Protein AF-F3KC62-F1 (afdb_monomer)

Mean predicted aligned error: 5.29 Å

Solvent-accessible surface area (backbone atoms only — not comparable to full-atom values): 5588 Å² total; per-residue (Å²): 139,79,91,72,88,74,70,83,75,82,74,43,36,71,56,39,28,55,52,15,52,53,32,40,79,72,64,42,34,71,61,10,35,55,33,17,50,53,15,31,73,72,39,74,86,42,64,54,49,46,48,53,32,26,52,30,29,42,77,63,68,36,49,70,60,16,39,55,45,37,59,48,47,67,70,77,50,81,91,48,89,53,51,69,58,46,53,53,51,36,55,52,46,52,60,61,61,73,76,110

Structure (mmCIF, N/CA/C/O backbone):
data_AF-F3KC62-F1
#
_entry.id   AF-F3KC62-F1
#
loop_
_atom_site.group_PDB
_atom_site.id
_atom_site.type_symbol
_atom_site.label_atom_id
_atom_site.label_alt_id
_atom_site.label_comp_id
_atom_site.label_asym_id
_atom_site.label_entity_id
_atom_site.label_seq_id
_atom_site.pdbx_PDB_ins_code
_atom_site.Cartn_x
_atom_site.Cartn_y
_atom_site.Cartn_z
_atom_site.occupancy
_atom_site.B_iso_or_equiv
_atom_site.auth_seq_id
_atom_site.auth_comp_id
_atom_site.auth_asym_id
_atom_site.auth_atom_id
_atom_site.pdbx_PDB_model_num
ATOM 1 N N . MET A 1 1 ? 14.136 -15.839 -36.755 1.00 38.97 1 MET A N 1
ATOM 2 C CA . MET A 1 1 ? 13.060 -15.103 -36.055 1.00 38.97 1 MET A CA 1
ATOM 3 C C . MET A 1 1 ? 13.653 -14.460 -34.812 1.00 38.97 1 MET A C 1
ATOM 5 O O . MET A 1 1 ? 13.888 -15.151 -33.835 1.00 38.97 1 MET A O 1
ATOM 9 N N . ALA A 1 2 ? 13.984 -13.170 -34.875 1.00 45.91 2 ALA A N 1
ATOM 10 C CA . ALA A 1 2 ? 14.563 -12.425 -33.759 1.00 45.91 2 ALA A CA 1
ATOM 11 C C . ALA A 1 2 ? 13.521 -11.429 -33.236 1.00 45.91 2 ALA A C 1
ATOM 13 O O . ALA A 1 2 ? 13.549 -10.253 -33.593 1.00 45.91 2 ALA A O 1
ATOM 14 N N . LYS A 1 3 ? 12.577 -11.899 -32.409 1.00 50.34 3 LYS A N 1
ATOM 15 C CA . LYS A 1 3 ? 11.777 -11.005 -31.559 1.00 50.34 3 LYS A CA 1
ATOM 16 C C . LYS A 1 3 ? 12.679 -10.570 -30.403 1.00 50.34 3 LYS A C 1
ATOM 18 O O . LYS A 1 3 ? 12.776 -11.201 -29.358 1.00 50.34 3 LYS A O 1
ATOM 23 N N . LYS A 1 4 ? 13.484 -9.564 -30.724 1.00 44.00 4 LYS A N 1
ATOM 24 C CA . LYS A 1 4 ? 14.630 -9.069 -29.979 1.00 44.00 4 LYS A CA 1
ATOM 25 C C . LYS A 1 4 ? 14.141 -8.071 -28.924 1.00 44.00 4 LYS A C 1
ATOM 27 O O . LYS A 1 4 ? 13.895 -6.915 -29.228 1.00 44.00 4 LYS A O 1
ATOM 32 N N . SER A 1 5 ? 14.036 -8.542 -27.685 1.00 47.56 5 SER A N 1
ATOM 33 C CA . SER A 1 5 ? 14.660 -7.877 -26.533 1.00 47.56 5 SER A CA 1
ATOM 34 C C . SER A 1 5 ? 14.253 -6.429 -26.182 1.00 47.56 5 SER A C 1
ATOM 36 O O . SER A 1 5 ? 15.131 -5.652 -25.816 1.00 47.56 5 SER A O 1
ATOM 38 N N . ASN A 1 6 ? 12.961 -6.069 -26.206 1.00 41.88 6 ASN A N 1
ATOM 39 C CA . ASN A 1 6 ? 12.495 -4.815 -25.572 1.00 41.88 6 ASN A CA 1
ATOM 40 C C . ASN A 1 6 ? 11.247 -4.942 -24.666 1.00 41.88 6 ASN A C 1
ATOM 42 O O . ASN A 1 6 ? 10.815 -3.955 -24.086 1.00 41.88 6 ASN A O 1
ATOM 46 N N . GLU A 1 7 ? 10.687 -6.143 -24.489 1.00 44.94 7 GLU A N 1
ATOM 47 C CA . GLU A 1 7 ? 9.536 -6.388 -23.591 1.00 44.94 7 GLU A CA 1
ATOM 48 C C . GLU A 1 7 ? 9.967 -6.773 -22.156 1.00 44.94 7 GLU A C 1
ATOM 50 O O . GLU A 1 7 ? 9.165 -6.753 -21.233 1.00 44.94 7 GLU A O 1
ATOM 55 N N . LEU A 1 8 ? 11.258 -7.045 -21.926 1.00 46.09 8 LEU A N 1
ATOM 56 C CA . LEU A 1 8 ? 11.777 -7.579 -20.655 1.00 46.09 8 LEU A CA 1
ATOM 57 C C . LEU A 1 8 ? 11.990 -6.530 -19.542 1.00 46.09 8 LEU A C 1
ATOM 59 O O . LEU A 1 8 ? 12.329 -6.894 -18.418 1.00 46.09 8 LEU A O 1
ATOM 63 N N . ALA A 1 9 ? 11.807 -5.235 -19.823 1.00 47.09 9 ALA A N 1
ATOM 64 C CA . ALA A 1 9 ? 11.999 -4.164 -18.835 1.00 47.09 9 ALA A CA 1
ATOM 65 C C . ALA A 1 9 ? 10.687 -3.570 -18.286 1.00 47.09 9 ALA A C 1
ATOM 67 O O . ALA A 1 9 ? 10.715 -2.961 -17.219 1.00 47.09 9 ALA A O 1
ATOM 68 N N . GLY A 1 10 ? 9.561 -3.755 -18.989 1.00 55.19 10 GLY A N 1
ATOM 69 C CA . GLY A 1 10 ? 8.258 -3.174 -18.636 1.00 55.19 10 GLY A CA 1
ATOM 70 C C . GLY A 1 10 ? 7.345 -4.061 -17.783 1.00 55.19 10 GLY A C 1
ATOM 71 O O . GLY A 1 10 ? 6.294 -3.589 -17.371 1.00 55.19 10 GLY A O 1
ATOM 72 N N . ASP A 1 11 ? 7.736 -5.311 -17.516 1.00 74.81 11 ASP A N 1
ATOM 73 C CA . ASP A 1 11 ? 6.879 -6.336 -16.888 1.00 74.81 11 ASP A CA 1
ATOM 74 C C . ASP A 1 11 ? 7.451 -6.892 -15.567 1.00 74.81 11 ASP A C 1
ATOM 76 O O . ASP A 1 11 ? 7.036 -7.934 -15.067 1.00 74.81 11 ASP A O 1
ATOM 80 N N . ARG A 1 12 ? 8.456 -6.218 -14.990 1.00 93.38 12 ARG A N 1
ATOM 81 C CA . ARG A 1 12 ? 9.032 -6.621 -13.698 1.00 93.38 12 ARG A CA 1
ATOM 82 C C . ARG A 1 12 ? 8.238 -5.987 -12.555 1.00 93.38 12 ARG A C 1
ATOM 84 O O . ARG A 1 12 ? 8.188 -4.752 -12.507 1.00 93.38 12 ARG A O 1
ATOM 91 N N . PRO A 1 13 ? 7.658 -6.775 -11.631 1.00 95.69 13 PRO A N 1
ATOM 92 C CA . PRO A 1 13 ? 6.835 -6.242 -10.549 1.00 95.69 13 PRO A CA 1
ATOM 93 C C . PRO A 1 13 ? 7.574 -5.191 -9.712 1.00 95.69 13 PRO A C 1
ATOM 95 O O . PRO A 1 13 ? 6.991 -4.166 -9.380 1.00 95.69 13 PRO A O 1
ATOM 98 N N . GLU A 1 14 ? 8.874 -5.349 -9.469 1.00 95.50 14 GLU A N 1
ATOM 99 C CA . GLU A 1 14 ? 9.680 -4.410 -8.677 1.00 95.50 14 GLU A CA 1
ATOM 100 C C . GLU A 1 14 ? 9.849 -3.046 -9.370 1.00 95.50 14 GLU A C 1
ATOM 102 O O . GLU A 1 14 ? 9.907 -2.000 -8.721 1.00 95.50 14 GLU A O 1
ATOM 107 N N . VAL A 1 15 ? 9.906 -3.033 -10.706 1.00 95.81 15 VAL A N 1
ATOM 108 C CA . VAL A 1 15 ? 9.995 -1.791 -11.494 1.00 95.81 15 VAL A CA 1
ATOM 109 C C . VAL A 1 15 ? 8.652 -1.068 -11.493 1.00 95.81 15 VAL A C 1
ATOM 111 O O . VAL A 1 15 ? 8.604 0.149 -11.307 1.00 95.81 15 VAL A O 1
ATOM 114 N N . ILE A 1 16 ? 7.563 -1.820 -11.681 1.00 96.69 16 ILE A N 1
ATOM 115 C CA . ILE A 1 16 ? 6.196 -1.291 -11.626 1.00 96.69 16 ILE A CA 1
ATOM 116 C C . ILE A 1 16 ? 5.915 -0.732 -10.227 1.00 96.69 16 ILE A C 1
ATOM 118 O O . ILE A 1 16 ? 5.368 0.363 -10.109 1.00 96.69 16 ILE A O 1
ATOM 122 N N . ASP A 1 17 ? 6.345 -1.448 -9.186 1.00 98.06 17 ASP A N 1
ATOM 123 C CA . ASP A 1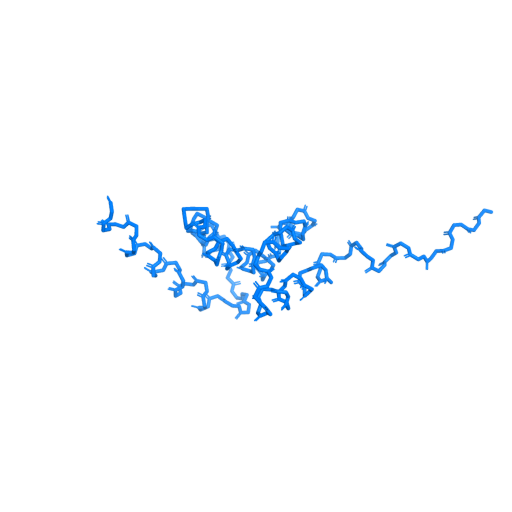 17 ? 6.231 -1.041 -7.789 1.00 98.06 17 ASP A CA 1
ATOM 124 C C . ASP A 1 17 ? 6.974 0.267 -7.521 1.00 98.06 17 ASP A C 1
ATOM 126 O O . ASP A 1 17 ? 6.354 1.247 -7.117 1.00 98.06 17 ASP A O 1
ATOM 130 N N . THR A 1 18 ? 8.263 0.330 -7.868 1.00 97.94 18 THR A N 1
ATOM 131 C CA . THR A 1 18 ? 9.074 1.545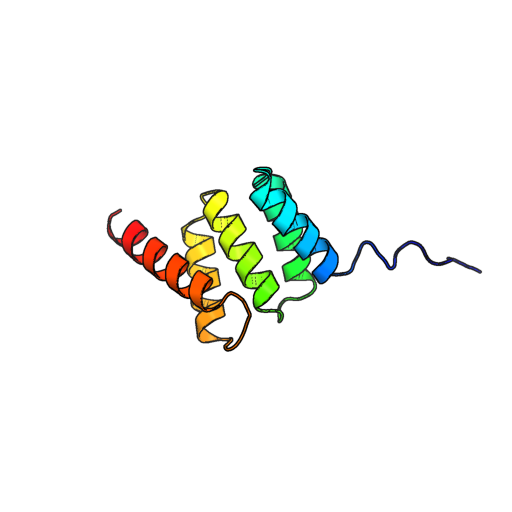 -7.702 1.00 97.94 18 THR A CA 1
ATOM 132 C C . THR A 1 18 ? 8.418 2.744 -8.389 1.00 97.94 18 THR A C 1
ATOM 134 O O . THR A 1 18 ? 8.332 3.833 -7.817 1.00 97.94 18 THR A O 1
ATOM 137 N N . TYR A 1 19 ? 7.914 2.564 -9.615 1.00 97.50 19 TYR A N 1
ATOM 138 C CA . TYR A 1 19 ? 7.245 3.643 -10.338 1.00 97.50 19 TYR A CA 1
ATOM 139 C C . TYR A 1 19 ? 5.913 4.044 -9.691 1.00 97.50 19 TYR A C 1
ATOM 141 O O . TYR A 1 19 ? 5.633 5.237 -9.544 1.00 97.50 19 TYR A O 1
ATOM 149 N N . GLY A 1 20 ? 5.106 3.068 -9.271 1.00 98.19 20 GLY A N 1
ATOM 150 C CA . GLY A 1 20 ? 3.866 3.300 -8.537 1.00 98.19 20 GLY A CA 1
ATOM 151 C C . GLY A 1 20 ? 4.106 4.045 -7.225 1.00 98.19 20 GLY A C 1
ATOM 152 O O . GLY A 1 20 ? 3.394 5.002 -6.923 1.00 98.19 20 GLY A O 1
ATOM 153 N N . TRP A 1 21 ? 5.157 3.679 -6.496 1.00 98.12 21 TRP A N 1
ATOM 154 C CA . TRP A 1 21 ? 5.563 4.321 -5.253 1.00 98.12 21 TRP A CA 1
ATOM 155 C C . TRP A 1 21 ? 5.978 5.778 -5.467 1.00 98.12 21 TRP A C 1
ATOM 157 O O . TRP A 1 21 ? 5.465 6.672 -4.794 1.00 98.12 21 TRP A O 1
ATOM 167 N N . ILE A 1 22 ? 6.816 6.057 -6.472 1.00 98.38 22 ILE A N 1
ATOM 168 C CA . ILE A 1 22 ? 7.198 7.430 -6.845 1.00 98.38 22 ILE A CA 1
ATOM 169 C C . ILE A 1 22 ? 5.963 8.273 -7.190 1.00 98.38 22 ILE A C 1
ATOM 171 O O . ILE A 1 22 ? 5.841 9.413 -6.742 1.00 98.38 22 ILE A O 1
ATOM 175 N N . LEU A 1 23 ? 5.028 7.728 -7.973 1.00 98.19 23 LEU A N 1
ATOM 176 C CA . LEU A 1 23 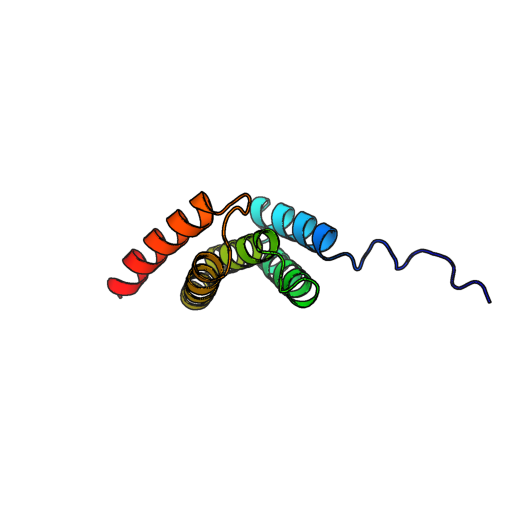? 3.797 8.438 -8.331 1.00 98.19 23 LEU A CA 1
ATOM 177 C C . LEU A 1 23 ? 2.927 8.745 -7.113 1.00 98.19 23 LEU A C 1
ATOM 179 O O . LEU A 1 23 ? 2.322 9.818 -7.061 1.00 98.19 23 LEU A O 1
ATOM 183 N N . LEU A 1 24 ? 2.893 7.843 -6.129 1.00 98.38 24 LEU A N 1
ATOM 184 C CA . LEU A 1 24 ? 2.143 8.046 -4.897 1.00 98.38 24 LEU A CA 1
ATOM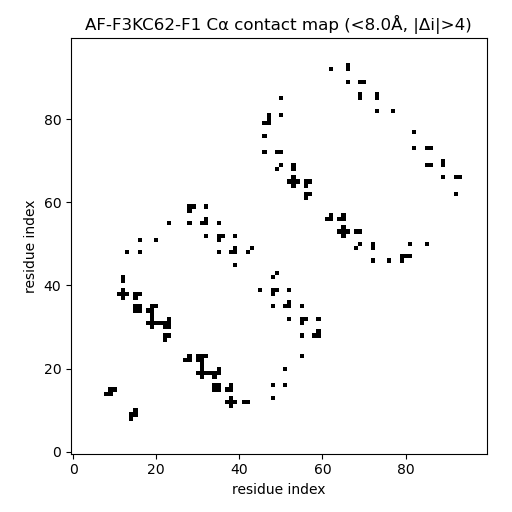 185 C C . LEU A 1 24 ? 2.677 9.256 -4.122 1.00 98.38 24 LEU A C 1
ATOM 187 O O . LEU A 1 24 ? 1.900 10.142 -3.761 1.00 98.38 24 LEU A O 1
ATOM 191 N N . HIS A 1 25 ? 4.002 9.330 -3.953 1.00 97.56 25 HIS A N 1
ATOM 192 C CA . HIS A 1 25 ? 4.686 10.449 -3.288 1.00 97.56 25 HIS A CA 1
ATOM 193 C C . HIS A 1 25 ? 4.591 11.762 -4.073 1.00 97.56 25 HIS A C 1
ATOM 195 O O . HIS A 1 25 ? 4.525 12.832 -3.475 1.00 97.56 25 HIS A O 1
ATOM 201 N N . ASN A 1 26 ? 4.491 11.691 -5.403 1.00 97.81 26 ASN A N 1
ATOM 202 C CA . ASN A 1 26 ? 4.261 12.854 -6.265 1.00 97.81 26 ASN A CA 1
ATOM 203 C C . ASN A 1 26 ? 2.787 13.305 -6.315 1.00 97.81 26 ASN A C 1
ATOM 205 O O . ASN A 1 26 ? 2.462 14.274 -7.001 1.00 97.81 26 ASN A O 1
ATOM 209 N N . GLY A 1 27 ? 1.884 12.620 -5.608 1.00 97.38 27 GLY A N 1
ATOM 210 C CA . GLY A 1 27 ? 0.471 12.986 -5.506 1.00 97.38 27 GLY A CA 1
ATOM 211 C C . GLY A 1 27 ? -0.438 12.404 -6.593 1.00 97.38 27 GLY A C 1
ATOM 212 O O . GLY A 1 27 ? -1.657 12.575 -6.501 1.00 97.38 27 GLY A O 1
ATOM 213 N N . ASP A 1 28 ? 0.088 11.653 -7.568 1.00 98.12 28 ASP A N 1
ATOM 214 C CA . ASP A 1 28 ? -0.723 10.919 -8.553 1.00 98.12 28 ASP A CA 1
ATOM 215 C C . ASP A 1 28 ? -1.217 9.586 -7.969 1.00 98.12 28 ASP A C 1
ATOM 217 O O . ASP A 1 28 ? -0.870 8.476 -8.386 1.00 98.12 28 ASP A O 1
ATOM 221 N N . LYS A 1 29 ? -2.061 9.718 -6.946 1.00 98.25 29 LYS A N 1
ATOM 222 C CA . LYS A 1 29 ? -2.560 8.613 -6.126 1.00 98.25 29 LYS A CA 1
ATOM 223 C C . LYS A 1 29 ? -3.346 7.584 -6.938 1.00 98.25 29 LYS A C 1
ATOM 225 O O . LYS A 1 29 ? -3.249 6.387 -6.669 1.00 98.25 29 LYS A O 1
ATOM 230 N N . LYS A 1 30 ? -4.119 8.026 -7.936 1.00 98.19 30 LYS A N 1
ATOM 231 C CA . LYS A 1 30 ? -4.954 7.134 -8.759 1.00 98.19 30 LYS A CA 1
ATOM 232 C C . LYS A 1 30 ? -4.098 6.253 -9.666 1.00 98.19 30 LYS A C 1
ATOM 234 O O . LYS A 1 30 ? -4.337 5.045 -9.748 1.00 98.19 30 LYS A O 1
ATOM 239 N N . LYS A 1 31 ? -3.095 6.840 -10.327 1.00 97.44 31 LYS A N 1
ATOM 240 C CA . LYS A 1 31 ? -2.179 6.083 -11.182 1.00 97.44 31 LYS A CA 1
ATOM 241 C C . LYS A 1 31 ? -1.291 5.158 -10.356 1.00 97.44 31 LYS A C 1
ATOM 243 O O . LYS A 1 31 ? -1.138 3.997 -10.725 1.00 97.44 31 LYS A O 1
ATOM 248 N N . ALA A 1 32 ? -0.795 5.639 -9.215 1.00 98.56 32 ALA A N 1
ATOM 249 C CA . ALA A 1 32 ? -0.039 4.831 -8.266 1.00 98.56 32 ALA A CA 1
ATOM 250 C C . ALA A 1 32 ? -0.806 3.574 -7.841 1.00 98.56 32 ALA A C 1
ATOM 252 O O . ALA A 1 32 ? -0.285 2.470 -7.963 1.00 98.56 32 ALA A O 1
ATOM 253 N N . LEU A 1 33 ? -2.072 3.722 -7.429 1.00 98.75 33 LEU A N 1
ATOM 254 C CA . LEU A 1 33 ? -2.906 2.583 -7.047 1.00 98.75 33 LEU A CA 1
ATOM 255 C C . LEU A 1 33 ? -3.043 1.560 -8.181 1.00 98.75 33 LEU A C 1
ATOM 257 O O . LEU A 1 33 ? -2.947 0.365 -7.928 1.00 98.75 33 LEU A O 1
ATOM 261 N N . THR A 1 34 ? -3.243 2.022 -9.416 1.00 98.25 34 THR A N 1
ATOM 262 C CA . THR A 1 34 ? -3.379 1.134 -10.582 1.00 98.25 34 THR A CA 1
ATOM 263 C C . THR A 1 34 ? -2.104 0.320 -10.817 1.00 98.25 34 THR A C 1
ATOM 265 O O . THR A 1 34 ? -2.170 -0.892 -11.000 1.00 98.25 34 THR A O 1
ATOM 268 N N . LEU A 1 35 ? -0.938 0.969 -10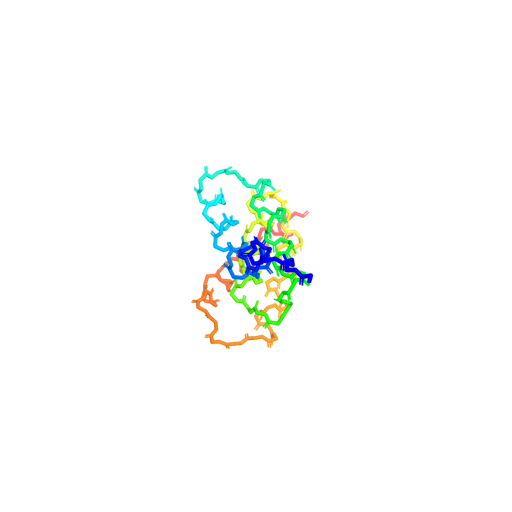.769 1.00 98.06 35 LEU A N 1
ATOM 269 C CA . LEU A 1 35 ? 0.352 0.304 -10.973 1.00 98.06 35 LEU A CA 1
ATOM 270 C C . LEU A 1 35 ? 0.689 -0.659 -9.833 1.00 98.06 35 LEU A C 1
ATOM 272 O O . LEU A 1 35 ? 1.149 -1.766 -10.078 1.00 98.06 35 LEU A O 1
ATOM 276 N N . LEU A 1 36 ? 0.417 -0.275 -8.588 1.00 98.44 36 LEU A N 1
ATOM 277 C CA . LEU A 1 36 ? 0.699 -1.122 -7.429 1.00 98.44 36 LEU A CA 1
ATOM 278 C C . LEU A 1 36 ? -0.231 -2.341 -7.365 1.00 98.44 36 LEU A C 1
ATOM 280 O O . LEU A 1 36 ? 0.198 -3.417 -6.961 1.00 98.44 36 LEU A O 1
ATOM 284 N N . GLN A 1 37 ? -1.478 -2.216 -7.829 1.00 98.50 37 GLN A N 1
ATOM 285 C CA . GLN A 1 37 ? -2.362 -3.371 -8.027 1.00 98.50 37 GLN A CA 1
ATOM 286 C C . GLN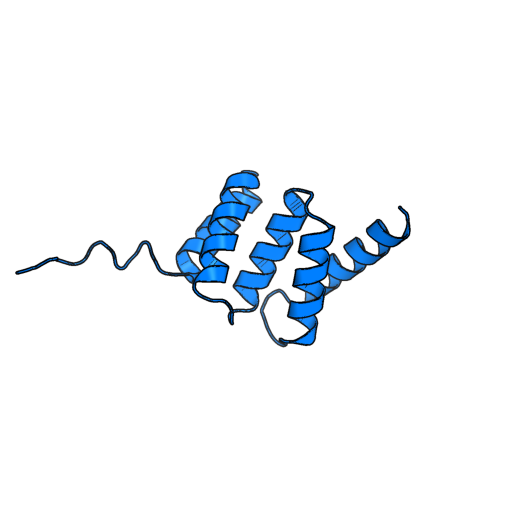 A 1 37 ? -1.798 -4.333 -9.073 1.00 98.50 37 GLN A C 1
ATOM 288 O O . GLN A 1 37 ? -1.802 -5.545 -8.857 1.00 98.50 37 GLN A O 1
ATOM 293 N N . ASP A 1 38 ? -1.294 -3.794 -10.184 1.00 97.38 38 ASP A N 1
ATOM 294 C CA . ASP A 1 38 ? -0.667 -4.598 -11.228 1.00 97.38 38 ASP A CA 1
ATOM 295 C C . ASP A 1 38 ? 0.598 -5.304 -10.717 1.00 97.38 38 ASP A C 1
ATOM 297 O O . ASP A 1 38 ? 0.766 -6.505 -10.929 1.00 97.38 38 ASP A O 1
ATOM 301 N N . SER A 1 39 ? 1.438 -4.600 -9.955 1.00 97.75 39 SER A N 1
ATOM 302 C CA . SER A 1 39 ? 2.645 -5.174 -9.361 1.00 97.75 39 SER A CA 1
ATOM 303 C C . SER A 1 39 ? 2.332 -6.311 -8.378 1.00 97.75 39 SER A C 1
ATOM 305 O O . SER A 1 39 ? 2.868 -7.412 -8.528 1.00 97.75 39 SER A O 1
ATOM 307 N N . VAL A 1 40 ? 1.384 -6.118 -7.450 1.00 98.12 40 VAL A N 1
ATOM 308 C CA . VAL A 1 40 ? 0.944 -7.191 -6.534 1.00 98.12 40 VAL A CA 1
ATOM 309 C C . VAL A 1 40 ? 0.353 -8.378 -7.296 1.00 98.12 40 VAL A C 1
ATOM 311 O O . VAL A 1 40 ? 0.553 -9.518 -6.889 1.00 98.12 40 VAL A O 1
ATOM 314 N N . SER A 1 41 ? -0.343 -8.152 -8.417 1.00 97.31 41 SER A N 1
ATOM 315 C CA . SER A 1 41 ? -0.880 -9.257 -9.226 1.00 97.31 41 SER A CA 1
ATOM 316 C C . SER A 1 41 ? 0.215 -10.160 -9.814 1.00 97.31 41 SER A C 1
ATOM 318 O O . SER A 1 41 ? -0.022 -11.346 -10.034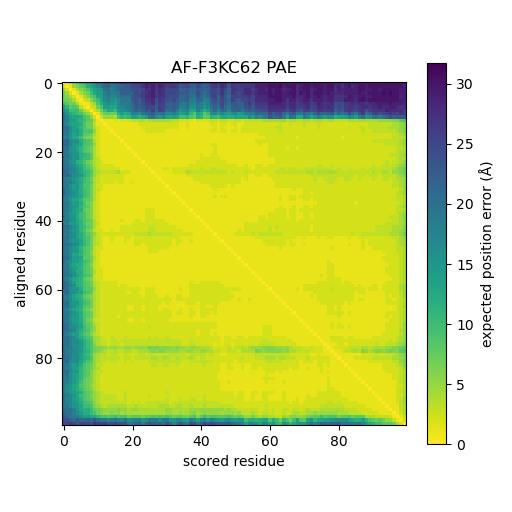 1.00 97.31 41 SER A O 1
ATOM 320 N N . LYS A 1 42 ? 1.416 -9.607 -10.033 1.00 96.31 42 LYS A N 1
ATOM 321 C CA . LYS A 1 42 ? 2.586 -10.293 -10.600 1.00 96.31 42 LYS A CA 1
ATOM 322 C C . LYS A 1 42 ? 3.515 -10.873 -9.534 1.00 96.31 42 LYS A C 1
ATOM 324 O O . LYS A 1 42 ? 4.120 -11.915 -9.763 1.00 96.31 42 LYS A O 1
ATOM 329 N N . ALA A 1 43 ? 3.613 -10.225 -8.375 1.00 96.94 43 ALA A N 1
ATOM 330 C CA . ALA A 1 43 ? 4.397 -10.683 -7.231 1.00 96.94 43 ALA A CA 1
ATOM 331 C C . ALA A 1 43 ? 3.545 -10.718 -5.950 1.00 96.94 43 ALA A C 1
ATOM 333 O O . ALA A 1 43 ? 3.800 -9.957 -5.013 1.00 96.94 43 ALA A O 1
ATOM 334 N N . PRO A 1 44 ? 2.543 -11.614 -5.867 1.00 97.00 44 PRO A N 1
ATOM 335 C CA . PRO A 1 44 ? 1.646 -11.667 -4.718 1.00 97.00 44 PRO A CA 1
ATOM 336 C C . PRO A 1 44 ? 2.352 -12.112 -3.436 1.00 97.00 44 PRO A C 1
ATOM 338 O O . PRO A 1 44 ? 1.809 -11.917 -2.365 1.00 97.00 44 PRO A O 1
ATOM 341 N N . GLU A 1 45 ? 3.546 -12.689 -3.484 1.00 96.75 45 GLU A N 1
ATOM 342 C CA . GLU A 1 45 ? 4.257 -13.118 -2.272 1.00 96.75 45 GLU A CA 1
ATOM 343 C C . GLU A 1 45 ? 5.277 -12.085 -1.774 1.00 96.75 45 GLU A C 1
ATOM 345 O O . GLU A 1 45 ? 5.994 -12.351 -0.814 1.00 96.75 45 GLU A O 1
ATOM 350 N N . ASN A 1 46 ? 5.363 -10.911 -2.414 1.00 98.06 46 ASN A N 1
ATOM 351 C CA . ASN A 1 46 ? 6.292 -9.862 -2.011 1.00 98.06 46 ASN A CA 1
ATOM 352 C C . ASN A 1 46 ? 5.640 -8.920 -0.971 1.00 98.06 46 ASN A C 1
ATOM 354 O O . ASN A 1 46 ? 4.719 -8.171 -1.319 1.00 98.06 46 ASN A O 1
ATOM 358 N N . PRO A 1 47 ? 6.098 -8.933 0.294 1.00 98.31 47 PRO A N 1
ATOM 359 C CA . PRO A 1 47 ? 5.486 -8.140 1.355 1.00 98.31 47 PRO A CA 1
ATOM 360 C C . PRO A 1 47 ? 5.712 -6.625 1.216 1.00 98.31 47 PRO A C 1
ATOM 362 O O . PRO A 1 47 ? 4.806 -5.862 1.553 1.00 98.31 47 PRO A O 1
ATOM 365 N N . ASP A 1 48 ? 6.854 -6.176 0.686 1.00 98.31 48 ASP A N 1
ATOM 366 C CA . ASP A 1 48 ? 7.141 -4.747 0.482 1.00 98.31 48 ASP A CA 1
ATOM 367 C C . ASP A 1 48 ? 6.177 -4.151 -0.569 1.00 98.31 48 ASP A C 1
ATOM 369 O O . ASP A 1 48 ? 5.507 -3.144 -0.326 1.00 98.31 48 ASP A O 1
ATOM 373 N N . ILE A 1 49 ? 5.971 -4.854 -1.691 1.00 98.44 49 ILE A N 1
ATOM 374 C CA . ILE A 1 49 ? 5.027 -4.438 -2.750 1.00 98.44 49 ILE A CA 1
ATOM 375 C C . ILE A 1 49 ? 3.580 -4.412 -2.223 1.00 98.44 49 ILE A C 1
ATOM 377 O O . ILE A 1 49 ? 2.797 -3.501 -2.522 1.00 98.44 49 ILE A O 1
ATOM 381 N N . ARG A 1 50 ? 3.200 -5.392 -1.392 1.00 98.69 50 ARG A N 1
ATOM 382 C CA . ARG A 1 50 ? 1.880 -5.401 -0.738 1.00 98.69 50 ARG A CA 1
ATOM 383 C C . ARG A 1 50 ? 1.688 -4.212 0.196 1.00 98.69 50 ARG A C 1
ATOM 385 O O . ARG A 1 50 ? 0.601 -3.628 0.213 1.00 98.69 50 ARG A O 1
ATOM 392 N N . TYR A 1 51 ? 2.720 -3.826 0.948 1.00 98.81 51 TYR A N 1
ATOM 393 C CA . TYR A 1 51 ? 2.656 -2.633 1.786 1.00 98.81 51 TYR A CA 1
ATOM 394 C C . TYR A 1 51 ? 2.430 -1.370 0.947 1.00 98.81 51 TYR A C 1
ATOM 396 O O . TYR A 1 51 ? 1.530 -0.584 1.262 1.00 98.81 51 TYR A O 1
ATOM 404 N N . HIS A 1 52 ? 3.172 -1.194 -0.150 1.00 98.81 52 HIS A N 1
ATOM 405 C CA . HIS A 1 52 ? 2.985 -0.050 -1.043 1.00 98.81 52 HIS A CA 1
ATOM 406 C C . HIS A 1 52 ? 1.559 0.015 -1.598 1.00 98.81 52 HIS A C 1
ATOM 408 O O . HIS A 1 52 ? 0.935 1.082 -1.585 1.00 98.81 52 HIS A O 1
ATOM 414 N N . LEU A 1 53 ? 0.988 -1.125 -2.006 1.00 98.88 53 LEU A N 1
ATOM 415 C CA . LEU A 1 53 ? -0.415 -1.196 -2.411 1.00 98.88 53 LEU A CA 1
ATOM 416 C C . LEU A 1 53 ? -1.360 -0.768 -1.275 1.00 98.88 53 LEU A C 1
ATOM 418 O O . LEU A 1 53 ? -2.275 0.028 -1.504 1.00 98.88 53 LEU A O 1
ATOM 422 N N . ALA A 1 54 ? -1.150 -1.251 -0.050 1.00 98.81 54 ALA A N 1
ATOM 423 C CA . ALA A 1 54 ? -1.986 -0.883 1.090 1.00 98.81 54 ALA A CA 1
ATOM 424 C C . ALA A 1 54 ? -1.920 0.622 1.409 1.00 98.81 54 ALA A C 1
ATOM 426 O O . ALA A 1 54 ? -2.957 1.240 1.683 1.00 98.81 54 ALA A O 1
ATOM 427 N N . GLN A 1 55 ? -0.737 1.231 1.315 1.00 98.81 55 GLN A N 1
ATOM 428 C CA . GLN A 1 55 ? -0.551 2.677 1.452 1.00 98.81 55 GLN A CA 1
ATOM 429 C C . GLN A 1 55 ? -1.270 3.437 0.323 1.00 98.81 55 GLN A C 1
ATOM 431 O O . GLN A 1 55 ? -2.002 4.393 0.588 1.00 98.81 55 GLN A O 1
ATOM 436 N N . ALA A 1 56 ? -1.168 2.974 -0.926 1.00 98.81 56 ALA A N 1
ATOM 437 C CA . ALA A 1 56 ? -1.891 3.576 -2.044 1.00 98.81 56 ALA A CA 1
ATOM 438 C C . ALA A 1 56 ? -3.415 3.474 -1.880 1.00 98.81 56 ALA A C 1
ATOM 440 O O . ALA A 1 56 ? -4.139 4.423 -2.194 1.00 98.81 56 ALA A O 1
ATOM 441 N N . MET A 1 57 ? -3.929 2.359 -1.351 1.00 98.88 57 MET A N 1
ATOM 442 C CA . MET A 1 57 ? -5.346 2.230 -1.002 1.00 98.88 57 MET A CA 1
ATOM 443 C C . MET A 1 57 ? -5.758 3.272 0.045 1.00 98.88 57 MET A C 1
ATOM 445 O O . MET A 1 57 ? -6.784 3.933 -0.133 1.00 98.88 57 MET A O 1
ATOM 449 N N . TYR A 1 58 ? -4.956 3.455 1.098 1.00 98.75 58 TYR A N 1
ATOM 450 C CA . TYR A 1 58 ? -5.205 4.462 2.130 1.00 98.75 58 TYR A CA 1
ATOM 451 C C . TYR A 1 58 ? -5.260 5.879 1.539 1.00 98.75 58 TYR A C 1
ATOM 453 O O . TYR A 1 58 ? -6.231 6.603 1.763 1.00 98.75 58 TYR A O 1
ATOM 461 N N . ASP A 1 59 ? -4.284 6.254 0.711 1.00 98.44 59 ASP A N 1
ATOM 462 C CA . ASP A 1 59 ? -4.210 7.602 0.135 1.00 98.44 59 ASP A CA 1
ATOM 463 C C . ASP A 1 59 ? -5.333 7.906 -0.865 1.00 98.44 59 ASP A C 1
ATOM 465 O O . ASP A 1 59 ? -5.675 9.075 -1.065 1.00 98.44 59 ASP A O 1
ATOM 469 N N . ASN A 1 60 ? -5.944 6.866 -1.442 1.00 98.56 60 ASN A N 1
ATOM 470 C CA . ASN A 1 60 ? -7.141 6.947 -2.285 1.00 98.56 60 ASN A CA 1
ATOM 471 C C . ASN A 1 60 ? -8.462 6.825 -1.499 1.00 98.56 60 ASN A C 1
ATOM 473 O O . ASN A 1 60 ? -9.519 6.655 -2.107 1.00 98.56 60 ASN A O 1
ATOM 477 N N . GLY A 1 61 ? -8.431 6.866 -0.163 1.00 98.06 61 GLY A N 1
ATOM 478 C CA . GLY A 1 61 ? -9.632 6.787 0.675 1.00 98.06 61 GLY A CA 1
ATOM 479 C C . GLY A 1 61 ? -10.258 5.391 0.763 1.00 98.06 61 GLY A C 1
ATOM 480 O O . GLY A 1 61 ? -11.346 5.226 1.310 1.00 98.06 61 GLY A O 1
ATOM 481 N N . LYS A 1 62 ? -9.587 4.351 0.254 1.00 98.44 62 LYS A N 1
ATOM 482 C CA . LYS A 1 62 ? -10.048 2.953 0.308 1.00 98.44 62 LYS A CA 1
ATOM 483 C C . LYS A 1 62 ? -9.671 2.317 1.651 1.00 98.44 62 LYS A C 1
ATOM 485 O O . LYS A 1 62 ? -9.027 1.270 1.698 1.00 98.44 62 LYS A O 1
ATOM 490 N N . TYR A 1 63 ? -10.083 2.947 2.751 1.00 98.25 63 TYR A N 1
ATOM 491 C CA . TYR A 1 63 ? -9.638 2.625 4.113 1.00 98.25 63 TYR A CA 1
ATOM 492 C C . TYR A 1 63 ? -9.921 1.181 4.536 1.00 98.25 63 TYR A C 1
ATOM 494 O O . TYR A 1 63 ? -9.037 0.514 5.061 1.00 98.25 63 TYR A O 1
ATOM 502 N N . GLN A 1 64 ? -11.115 0.667 4.237 1.00 97.94 64 GLN A N 1
ATOM 503 C CA . GLN A 1 64 ? -11.488 -0.717 4.556 1.00 97.94 64 GLN A CA 1
ATOM 504 C C . GLN A 1 64 ? -10.619 -1.745 3.811 1.00 97.94 64 GLN A C 1
ATOM 506 O O . GLN A 1 64 ? -10.221 -2.761 4.377 1.00 97.94 64 GLN A O 1
ATOM 511 N N . GLN A 1 65 ? -10.292 -1.474 2.542 1.00 98.38 65 GLN A N 1
ATOM 512 C CA . GLN A 1 65 ? -9.443 -2.356 1.733 1.00 98.38 65 GLN A CA 1
ATOM 513 C C . GLN A 1 65 ? -7.995 -2.308 2.229 1.00 98.38 65 GLN A C 1
ATOM 515 O O . GLN A 1 65 ? -7.393 -3.358 2.427 1.00 98.38 65 GLN A O 1
ATOM 520 N N . SER A 1 66 ? -7.487 -1.103 2.512 1.00 98.75 66 SER A N 1
ATOM 521 C CA . SER A 1 66 ? -6.155 -0.894 3.087 1.00 98.75 66 SER A CA 1
ATOM 522 C C . SER A 1 66 ? -5.998 -1.625 4.422 1.00 98.75 66 SER A C 1
ATOM 524 O O . SER A 1 66 ? -5.068 -2.409 4.580 1.00 98.75 66 SER A O 1
ATOM 526 N N . LYS A 1 67 ? -6.957 -1.464 5.347 1.00 98.62 67 LYS A N 1
ATOM 527 C CA . LYS A 1 67 ? -6.950 -2.158 6.642 1.00 98.62 67 LYS A CA 1
ATOM 528 C C . LYS A 1 67 ? -6.883 -3.674 6.461 1.00 98.62 67 LYS A C 1
ATOM 530 O O . LYS A 1 67 ? -6.030 -4.318 7.057 1.00 98.62 67 LYS A O 1
ATOM 535 N N . LYS A 1 68 ? -7.749 -4.236 5.612 1.00 98.50 68 LYS A N 1
ATOM 536 C CA . LYS A 1 68 ? -7.787 -5.682 5.350 1.00 98.50 68 LYS A CA 1
ATOM 537 C C . LYS A 1 68 ? -6.472 -6.208 4.768 1.00 98.50 68 LYS A C 1
ATOM 539 O O . LYS A 1 68 ? -6.073 -7.318 5.112 1.00 98.50 68 LYS A O 1
ATOM 544 N N . GLU A 1 69 ? -5.834 -5.449 3.880 1.00 98.56 69 GLU A N 1
ATOM 545 C CA . GLU A 1 69 ? -4.541 -5.825 3.303 1.00 98.56 69 GLU A CA 1
ATOM 546 C C . GLU A 1 69 ? -3.433 -5.786 4.363 1.00 98.56 69 GLU A C 1
ATOM 548 O O . GLU A 1 69 ? -2.687 -6.751 4.486 1.00 98.56 69 GLU A O 1
ATOM 553 N N . LEU A 1 70 ? -3.384 -4.740 5.195 1.00 98.69 70 LEU A N 1
ATOM 554 C CA . LEU A 1 70 ? -2.414 -4.615 6.292 1.00 98.69 70 LEU A CA 1
ATOM 555 C C . LEU A 1 70 ? -2.583 -5.702 7.359 1.00 98.69 70 LEU A C 1
ATOM 557 O O . LEU A 1 70 ? -1.589 -6.269 7.807 1.00 98.69 70 LEU A O 1
ATOM 561 N N . ASP A 1 71 ? -3.829 -6.011 7.739 1.00 98.44 71 ASP A N 1
ATOM 562 C CA . ASP A 1 71 ? -4.160 -7.090 8.679 1.00 98.44 71 ASP A CA 1
ATOM 563 C C . ASP A 1 71 ? -3.601 -8.436 8.187 1.00 98.44 71 ASP A C 1
ATOM 565 O O . ASP A 1 71 ? -3.041 -9.208 8.964 1.00 98.44 71 ASP A O 1
ATOM 569 N N . ARG A 1 72 ? -3.738 -8.726 6.885 1.00 98.25 72 ARG A N 1
ATOM 570 C CA . ARG A 1 72 ? -3.193 -9.948 6.274 1.00 98.25 72 ARG A CA 1
ATOM 571 C C . ARG A 1 72 ? -1.673 -9.902 6.191 1.00 98.25 72 ARG A C 1
ATOM 573 O O . ARG A 1 72 ? -1.021 -10.838 6.635 1.00 98.25 72 ARG A O 1
ATOM 580 N N . LEU A 1 73 ? -1.122 -8.805 5.678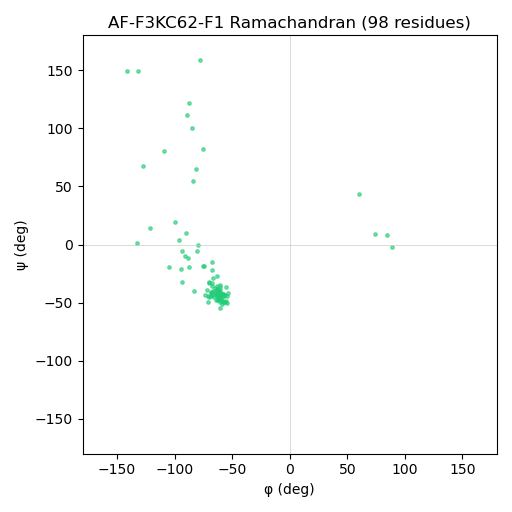 1.00 98.38 73 LEU A N 1
ATOM 581 C CA . LEU A 1 73 ? 0.313 -8.621 5.490 1.00 98.38 73 LEU A CA 1
ATOM 582 C C . LEU A 1 73 ? 1.097 -8.832 6.792 1.00 98.38 73 LEU A C 1
ATOM 584 O O . LEU A 1 73 ? 2.060 -9.589 6.807 1.00 98.38 73 LEU A O 1
ATOM 588 N N . LEU A 1 74 ? 0.662 -8.212 7.892 1.00 98.31 74 LEU A N 1
ATOM 589 C CA . LEU A 1 74 ? 1.344 -8.298 9.191 1.00 98.31 74 LEU A CA 1
ATOM 590 C C . LEU A 1 74 ? 1.150 -9.636 9.908 1.00 98.31 74 LEU A C 1
ATOM 592 O O . LEU A 1 74 ? 1.901 -9.950 10.829 1.00 98.31 74 LEU A O 1
ATOM 596 N N . ARG A 1 75 ? 0.129 -10.404 9.524 1.00 98.19 75 ARG A N 1
ATOM 597 C CA . ARG A 1 75 ? -0.096 -11.755 10.039 1.00 98.19 75 ARG A CA 1
ATOM 598 C C . ARG A 1 75 ? 0.742 -12.785 9.286 1.00 98.19 75 ARG A C 1
ATOM 600 O O . ARG A 1 75 ? 1.251 -13.712 9.907 1.00 98.19 75 ARG A O 1
ATOM 607 N N . ASP A 1 76 ? 0.844 -12.627 7.969 1.00 97.69 76 ASP A N 1
ATOM 608 C CA . ASP A 1 76 ? 1.380 -13.652 7.074 1.00 97.69 76 ASP A CA 1
ATOM 609 C C . ASP A 1 76 ? 2.889 -13.449 6.796 1.00 97.69 76 ASP A C 1
ATOM 611 O O . ASP A 1 76 ? 3.580 -14.411 6.464 1.00 97.69 76 ASP A O 1
ATOM 615 N N . TYR A 1 77 ? 3.429 -12.235 6.994 1.00 97.38 77 TYR A N 1
ATOM 616 C CA . TYR A 1 77 ? 4.835 -11.904 6.731 1.00 97.38 77 TYR A CA 1
ATOM 617 C C . TYR A 1 77 ? 5.504 -11.153 7.892 1.00 97.38 77 TYR A C 1
ATOM 619 O O . TYR A 1 77 ? 4.889 -10.359 8.603 1.00 97.38 77 TYR A O 1
ATOM 627 N N . SER A 1 78 ? 6.815 -11.361 8.039 1.00 95.31 78 SER A N 1
ATOM 628 C CA . SER A 1 78 ? 7.671 -10.677 9.015 1.00 95.31 78 SER A CA 1
ATOM 629 C C . SER A 1 78 ? 9.037 -10.350 8.411 1.00 95.31 78 SER A C 1
ATOM 631 O O . SER A 1 78 ? 9.538 -11.118 7.594 1.00 95.31 78 SER A O 1
ATOM 633 N N . GLY A 1 79 ? 9.669 -9.265 8.856 1.00 94.44 79 GLY A N 1
ATOM 634 C CA . GLY A 1 79 ? 11.015 -8.851 8.456 1.00 94.44 79 GLY A CA 1
ATOM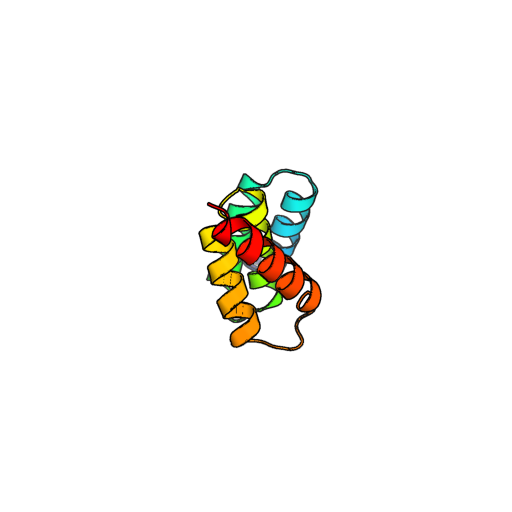 635 C C . GLY A 1 79 ? 11.099 -8.041 7.158 1.00 94.44 79 GLY A C 1
ATOM 636 O O . GLY A 1 79 ? 12.209 -7.804 6.694 1.00 94.44 79 GLY A O 1
ATOM 637 N N . PHE A 1 80 ? 9.970 -7.618 6.578 1.00 96.62 80 PHE A N 1
ATOM 638 C CA . PHE A 1 80 ? 9.956 -6.734 5.404 1.00 96.62 80 PHE A CA 1
ATOM 639 C C . PHE A 1 80 ? 10.240 -5.276 5.790 1.00 96.62 80 PHE A C 1
ATOM 641 O O . PHE A 1 80 ? 10.068 -4.887 6.953 1.00 96.62 80 PHE A O 1
ATOM 648 N N . SER A 1 81 ? 10.685 -4.472 4.826 1.00 96.56 81 SER A N 1
ATOM 649 C CA . SER A 1 81 ? 11.352 -3.188 5.080 1.00 96.56 81 SER A CA 1
ATOM 650 C C . SER A 1 81 ? 10.441 -2.201 5.816 1.00 96.56 81 SER A C 1
ATOM 652 O O . SER A 1 81 ? 10.856 -1.548 6.777 1.00 96.56 81 SER A O 1
ATOM 654 N N . GLU A 1 82 ? 9.164 -2.145 5.442 1.00 97.12 82 GLU A N 1
ATOM 655 C CA . GLU A 1 82 ? 8.192 -1.198 5.988 1.00 97.12 82 GLU A CA 1
ATOM 656 C C . GLU A 1 82 ? 7.284 -1.788 7.077 1.00 97.12 82 GLU A C 1
ATOM 658 O O . GLU A 1 82 ? 6.246 -1.204 7.398 1.00 97.12 82 GLU A O 1
ATOM 663 N N . GLN A 1 83 ? 7.653 -2.906 7.712 1.00 98.00 83 GLN A N 1
ATOM 664 C CA . GLN A 1 83 ? 6.793 -3.569 8.705 1.00 98.00 83 GLN A CA 1
ATOM 665 C C . GLN A 1 83 ? 6.321 -2.634 9.829 1.00 98.00 83 GLN A C 1
ATOM 667 O O . GLN A 1 83 ? 5.147 -2.644 10.212 1.00 98.00 83 GLN A O 1
ATOM 672 N N . ALA A 1 84 ? 7.208 -1.779 10.342 1.00 98.25 84 ALA A N 1
ATOM 673 C CA . ALA A 1 84 ? 6.849 -0.808 11.374 1.00 98.25 84 ALA A CA 1
ATOM 674 C C . ALA A 1 84 ? 5.837 0.240 10.868 1.00 98.25 84 ALA A C 1
ATOM 676 O O . ALA A 1 84 ? 4.924 0.636 11.598 1.00 98.25 84 ALA A O 1
ATOM 677 N N . ALA A 1 85 ? 5.972 0.677 9.614 1.00 98.25 85 ALA A N 1
ATOM 678 C CA . ALA A 1 85 ? 5.054 1.629 8.999 1.00 98.25 85 ALA A CA 1
ATOM 679 C C . ALA A 1 85 ? 3.691 0.983 8.702 1.00 98.25 85 ALA A C 1
ATOM 681 O O . ALA A 1 85 ? 2.659 1.602 8.969 1.00 98.25 85 ALA A O 1
ATOM 682 N N . ALA A 1 86 ? 3.679 -0.275 8.251 1.00 98.56 86 ALA A N 1
ATOM 683 C CA . ALA A 1 86 ? 2.471 -1.078 8.083 1.00 98.56 86 ALA A CA 1
ATOM 684 C C . ALA A 1 86 ? 1.692 -1.205 9.401 1.00 98.56 86 ALA A C 1
ATOM 686 O O . ALA A 1 86 ? 0.500 -0.897 9.442 1.00 98.56 86 ALA A O 1
ATOM 687 N N . ALA A 1 87 ? 2.370 -1.566 10.497 1.00 98.50 87 ALA A N 1
ATOM 688 C CA . ALA A 1 87 ? 1.749 -1.677 11.818 1.00 98.50 87 ALA A CA 1
ATOM 689 C C . ALA A 1 87 ? 1.176 -0.337 12.300 1.00 98.50 87 ALA A C 1
ATOM 691 O O . ALA A 1 87 ? 0.043 -0.269 12.777 1.00 98.50 87 ALA A O 1
ATOM 692 N N . LYS A 1 88 ? 1.923 0.759 12.118 1.00 98.62 88 LYS A N 1
ATOM 693 C CA . LYS A 1 88 ? 1.459 2.104 12.478 1.00 98.62 88 LYS A CA 1
ATOM 694 C C . LYS A 1 88 ? 0.215 2.516 11.687 1.00 98.62 88 LYS A C 1
ATOM 696 O O . LYS A 1 88 ? -0.716 3.082 12.265 1.00 98.62 88 LYS A O 1
ATOM 701 N N . LEU A 1 89 ? 0.196 2.252 10.380 1.00 98.50 89 LEU A N 1
ATOM 702 C CA . LEU A 1 89 ? -0.944 2.570 9.526 1.00 98.50 89 LEU A CA 1
ATOM 703 C C . LEU A 1 89 ? -2.171 1.733 9.895 1.00 98.50 89 LEU A C 1
ATOM 705 O O . LEU A 1 89 ? -3.272 2.280 9.970 1.00 98.50 89 LEU A O 1
ATOM 709 N N . LEU A 1 90 ? -1.981 0.444 10.187 1.00 98.56 90 LEU A N 1
ATOM 710 C CA . LEU A 1 90 ? -3.060 -0.436 10.622 1.00 98.56 90 LEU A CA 1
ATOM 711 C C . LEU A 1 90 ? -3.697 0.064 11.921 1.00 98.56 90 LEU A C 1
ATOM 713 O O . LEU A 1 90 ? -4.911 0.237 11.971 1.00 98.56 90 LEU A O 1
ATOM 717 N N . THR A 1 91 ? -2.891 0.379 12.938 1.00 98.25 91 THR A N 1
ATOM 718 C CA . THR A 1 91 ? -3.386 0.927 14.211 1.00 98.25 91 THR A CA 1
ATOM 719 C C . THR A 1 91 ? -4.193 2.206 13.999 1.00 98.25 91 THR A C 1
ATOM 721 O O . THR A 1 91 ? -5.276 2.359 14.564 1.00 98.25 91 THR A O 1
ATOM 724 N N . LYS A 1 92 ? -3.705 3.114 13.142 1.00 97.69 92 LYS A N 1
ATOM 725 C CA . LYS A 1 92 ? -4.428 4.342 12.792 1.00 97.69 92 LYS A CA 1
ATOM 726 C C . LYS A 1 92 ? -5.785 4.039 12.148 1.00 97.69 92 LYS A C 1
ATOM 728 O O . LYS A 1 92 ? -6.783 4.652 12.518 1.00 97.69 92 LYS A O 1
ATOM 733 N N . LEU A 1 93 ? -5.816 3.123 11.182 1.00 97.69 93 LEU A N 1
ATOM 734 C CA . LEU A 1 93 ? -7.034 2.748 10.467 1.00 97.69 93 LEU A CA 1
ATOM 735 C C . LEU A 1 93 ? -8.050 2.043 11.365 1.00 97.69 93 LEU A C 1
ATOM 737 O O . LEU A 1 93 ? -9.235 2.336 11.251 1.00 97.69 93 LEU A O 1
ATOM 741 N N . SER A 1 94 ? -7.608 1.160 12.263 1.00 95.94 94 SER A N 1
ATOM 742 C CA . SER A 1 94 ? -8.485 0.511 13.242 1.00 95.94 94 SER A CA 1
ATOM 743 C C . SER A 1 94 ? -9.177 1.547 14.125 1.00 95.94 94 SER A C 1
ATOM 745 O O . SER A 1 94 ? -10.402 1.588 14.152 1.00 95.94 94 SER A O 1
ATOM 747 N N . ALA A 1 95 ? -8.416 2.473 14.719 1.00 95.38 95 ALA A N 1
ATOM 748 C CA . ALA A 1 95 ? -8.988 3.541 15.539 1.00 95.38 95 ALA A CA 1
ATOM 749 C C . ALA A 1 95 ? -9.944 4.450 14.742 1.00 95.38 95 ALA A C 1
ATOM 751 O O . ALA A 1 95 ? -10.994 4.841 15.238 1.00 95.38 95 ALA A O 1
ATOM 752 N N . GLN A 1 96 ? -9.608 4.783 13.491 1.00 92.38 96 GLN A N 1
ATOM 753 C CA . GLN A 1 96 ? -10.453 5.632 12.647 1.00 92.38 96 GLN A CA 1
ATOM 754 C C . GLN A 1 96 ? -11.780 4.959 12.263 1.00 92.38 96 GLN A C 1
ATOM 756 O O . GLN A 1 96 ? -12.794 5.641 12.115 1.00 92.38 96 GLN A O 1
ATOM 761 N N . LEU A 1 97 ? -11.780 3.643 12.049 1.00 92.25 97 LEU A N 1
ATOM 762 C CA . LEU A 1 97 ? -12.955 2.903 11.587 1.00 92.25 97 LEU A CA 1
ATOM 763 C C . LEU A 1 97 ? -13.869 2.438 12.726 1.00 92.25 97 LEU A C 1
ATOM 765 O O . LEU A 1 97 ? -15.029 2.168 12.457 1.00 92.25 97 LEU A O 1
ATOM 769 N N . GLU A 1 98 ? -13.383 2.377 13.967 1.00 86.38 98 GLU A N 1
ATOM 770 C CA . GLU A 1 98 ? -14.199 2.080 15.158 1.00 86.38 98 GLU A CA 1
ATOM 771 C C . GLU A 1 98 ? -15.073 3.263 15.612 1.00 86.38 98 GLU A C 1
ATOM 773 O O . GLU A 1 98 ? -16.027 3.075 16.362 1.00 86.38 98 GLU A O 1
ATOM 778 N N . ILE A 1 99 ? -14.748 4.483 15.173 1.00 75.25 99 ILE A N 1
ATOM 779 C CA . ILE A 1 99 ? -15.445 5.722 15.566 1.00 75.25 99 ILE A CA 1
ATOM 780 C C . ILE A 1 99 ? -16.651 6.031 14.650 1.00 75.25 99 ILE A C 1
ATOM 782 O O . ILE A 1 99 ? -17.459 6.898 14.981 1.00 75.25 99 ILE A O 1
ATOM 786 N N . ASN A 1 100 ? -16.789 5.333 13.515 1.00 55.69 100 ASN A N 1
ATOM 787 C CA . ASN A 1 100 ? -17.874 5.525 12.539 1.00 55.69 100 ASN A CA 1
ATOM 788 C C . ASN A 1 100 ? -18.879 4.375 12.575 1.00 55.69 100 ASN A C 1
ATOM 790 O O . ASN A 1 100 ? -20.076 4.655 12.346 1.00 55.69 100 ASN A O 1
#

Foldseek 3Di:
DDPDDDPVQPQALVNLLVVLLVCVVVVVLVSSLVSLVSSCVNVVPQLQSLLSNLVSCVSVVVLVVSLVSLVCSLVPDDDDDCVVVSVVSNVVSVVVVVVD

pLDDT: mean 91.56, std 16.13, range [38.97, 98.88]

Radius of gyration: 15.01 Å; Cα contacts (8 Å, |Δi|>4): 100; chains: 1; bounding box: 32×28×52 Å

Nearest PDB structures (foldseek):
  1na0-assembly2_B  TM=8.718E-01  e=2.623E-03  unidentified
  6fdp-assembly1_A  TM=8.781E-01  e=1.845E-02  Homo sapiens
  6fdt-assembly1_A  TM=8.721E-01  e=2.292E-02  Homo sapiens
  2vyi-assembly2_B  TM=8.918E-01  e=5.456E-02  Homo sapiens
  3gz2-assembly1_B  TM=8.820E-01  e=5.759E-02  Shigella flexneri

Secondary structure (DSSP, 8-state):
----SSSTTSS-HHHHHHHHHHHHHTT-HHHHHHHHHHHHHH-TT-HHHHHHHHHHHHHTT-HHHHHHHHHHHHHH--S-TTHHHHHHHHHHHHHHHH--

Sequence (100 aa):
MAKKSNELAGDRPEVIDTYGWILLHNGDKKKALTLLQDSVSKAPENPDIRYHLAQAMYDNGKYQQSKKELDRLLRDYSGFSEQAAAAKLLTKLSAQLEIN